Protein AF-F7R2T6-F1 (afdb_monomer)

Solvent-accessible surface area (backbone atoms only — not comparable to full-atom values): 3197 Å² total; per-residue (Å²): 86,83,45,72,52,61,68,69,90,72,92,84,72,90,77,78,84,80,88,76,68,67,86,54,36,48,78,47,78,57,65,76,42,66,88,91,57,42,32,33,43,35,39,38,45,72,60,132

Organism: NCBI:txid1040964

Radius of gyration: 12.63 Å; Cα contacts (8 Å, |Δi|>4): 63; chains: 1; bounding box: 29×18×34 Å

Sequence (48 aa):
MYITEVDLNIEDGDTFFPEFDINDFEVLIGETLGEEVKYTRTFYVRKK

InterPro domains:
  IPR001796 Dihydrofolate reductase domain [PS51330] (1-46)
  IPR024072 Dihydrofolate reductase-like domain superfamily [G3DSA:3.40.430.10] (1-48)
  IPR024072 Dihydrofolate reductase-like domain superfamily [SSF53597] (1-47)

Foldseek 3Di:
DWDKAKQDDDPDDPDDDDDDDLVQWDKDKADWDDDPIIITIMDTHGDD

pLDDT: mean 94.84, std 2.58, ra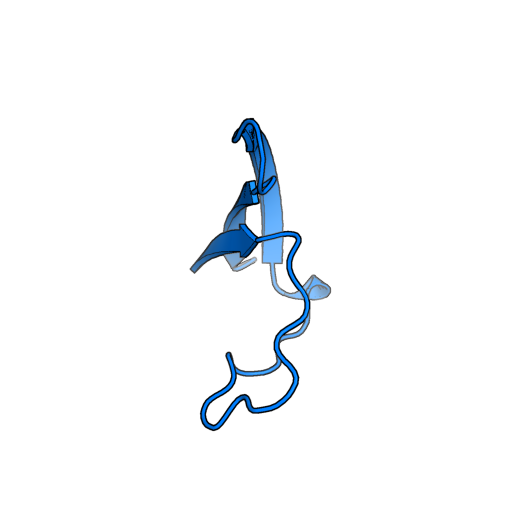nge [82.31, 97.88]

Mean predicted aligned error: 3.11 Å

Structure (mmCIF, N/CA/C/O backbone):
data_AF-F7R2T6-F1
#
_entry.id   AF-F7R2T6-F1
#
loop_
_atom_site.group_PDB
_atom_site.id
_atom_site.type_symbol
_atom_site.label_atom_id
_atom_site.label_alt_id
_atom_site.label_comp_id
_atom_site.label_asym_id
_atom_site.label_entity_id
_atom_site.label_seq_id
_atom_site.pdbx_PDB_ins_code
_atom_site.Cartn_x
_atom_site.Cartn_y
_atom_site.Cartn_z
_atom_site.occupancy
_atom_site.B_iso_or_equiv
_atom_site.auth_seq_id
_atom_site.auth_comp_id
_atom_site.auth_asym_id
_atom_site.auth_atom_id
_atom_site.pdbx_PDB_model_num
ATOM 1 N N . MET A 1 1 ? -3.491 -4.063 8.433 1.00 95.06 1 MET A N 1
ATOM 2 C CA . MET A 1 1 ? -2.870 -4.395 7.139 1.00 95.06 1 MET A CA 1
ATOM 3 C C . MET A 1 1 ? -1.580 -3.610 7.023 1.00 95.06 1 MET A C 1
ATOM 5 O O . MET A 1 1 ? -1.556 -2.455 7.427 1.00 95.06 1 MET A O 1
ATOM 9 N N . TYR A 1 2 ? -0.522 -4.248 6.536 1.00 95.50 2 TYR A N 1
ATOM 10 C CA . TYR A 1 2 ? 0.770 -3.618 6.272 1.00 95.50 2 TYR A CA 1
ATOM 11 C C . TYR A 1 2 ? 0.902 -3.563 4.751 1.00 95.50 2 TYR A C 1
ATOM 13 O O . TYR A 1 2 ? 1.138 -4.601 4.136 1.00 95.50 2 TYR A O 1
ATOM 21 N N . ILE A 1 3 ? 0.650 -2.403 4.149 1.00 96.31 3 ILE A N 1
ATOM 22 C CA . ILE A 1 3 ? 0.631 -2.239 2.692 1.00 96.31 3 ILE A CA 1
ATOM 23 C C . ILE A 1 3 ? 1.835 -1.388 2.296 1.00 96.31 3 ILE A C 1
ATOM 25 O O . ILE A 1 3 ? 2.156 -0.400 2.951 1.00 96.31 3 ILE A O 1
ATOM 29 N N . THR A 1 4 ? 2.534 -1.807 1.245 1.00 96.44 4 THR A N 1
ATOM 30 C CA . THR A 1 4 ? 3.554 -0.981 0.594 1.00 96.44 4 THR A CA 1
ATOM 31 C C . THR A 1 4 ? 2.981 -0.513 -0.731 1.00 96.44 4 THR A C 1
ATOM 33 O O . THR A 1 4 ? 2.759 -1.323 -1.626 1.00 96.44 4 THR A O 1
ATOM 36 N N . GLU A 1 5 ? 2.707 0.777 -0.826 1.00 95.06 5 GLU A N 1
ATOM 37 C CA . GLU A 1 5 ? 2.194 1.421 -2.028 1.00 95.06 5 GLU A CA 1
ATOM 38 C C . GLU A 1 5 ? 3.386 1.778 -2.910 1.00 95.06 5 GLU A C 1
ATOM 40 O O . GLU A 1 5 ? 4.236 2.569 -2.503 1.00 95.06 5 GLU A O 1
ATOM 45 N N . VAL A 1 6 ? 3.489 1.150 -4.079 1.00 96.12 6 VAL A N 1
ATOM 46 C CA . VAL A 1 6 ? 4.577 1.375 -5.039 1.00 96.12 6 VAL A CA 1
ATOM 47 C C . VAL A 1 6 ? 4.065 2.297 -6.140 1.00 96.12 6 VAL A C 1
ATOM 49 O O . VAL A 1 6 ? 3.038 2.009 -6.749 1.00 96.12 6 VAL A O 1
ATOM 52 N N . ASP A 1 7 ? 4.780 3.390 -6.398 1.00 95.25 7 ASP A N 1
ATOM 53 C CA . ASP A 1 7 ? 4.460 4.370 -7.440 1.00 95.25 7 ASP A CA 1
ATOM 54 C C . ASP A 1 7 ? 4.931 3.855 -8.807 1.00 95.25 7 ASP A C 1
ATOM 56 O O . ASP A 1 7 ? 5.988 4.224 -9.325 1.00 95.25 7 ASP A O 1
ATOM 60 N N . LEU A 1 8 ? 4.183 2.887 -9.334 1.00 94.38 8 LEU A N 1
ATOM 61 C CA . LEU A 1 8 ? 4.446 2.239 -10.610 1.00 94.38 8 LEU A CA 1
ATOM 62 C C . LEU A 1 8 ? 3.127 1.812 -11.258 1.00 94.38 8 LEU A C 1
ATOM 64 O O . LEU A 1 8 ? 2.275 1.207 -10.611 1.00 94.38 8 LEU A O 1
ATOM 68 N N . ASN A 1 9 ? 2.996 2.057 -12.561 1.00 92.69 9 ASN A N 1
ATOM 69 C CA . ASN A 1 9 ? 1.891 1.528 -13.357 1.00 92.69 9 ASN A CA 1
ATOM 70 C C . ASN A 1 9 ? 2.287 0.181 -13.974 1.00 92.69 9 ASN A C 1
ATOM 72 O O . ASN A 1 9 ? 3.339 0.074 -14.604 1.00 92.69 9 ASN A O 1
ATOM 76 N N . ILE A 1 10 ? 1.435 -0.830 -13.810 1.00 91.50 10 ILE A N 1
ATOM 77 C CA . ILE A 1 10 ? 1.598 -2.160 -14.409 1.00 91.50 10 ILE A CA 1
ATOM 78 C C . ILE A 1 10 ? 0.402 -2.398 -15.332 1.00 91.50 10 ILE A C 1
ATOM 80 O O . ILE A 1 10 ? -0.736 -2.385 -14.870 1.00 91.50 10 ILE A O 1
ATOM 84 N N . GLU A 1 11 ? 0.656 -2.590 -16.627 1.00 91.44 11 GLU A N 1
ATOM 85 C CA . GLU A 1 11 ? -0.402 -2.720 -17.643 1.00 91.44 11 GLU A CA 1
ATOM 86 C C . GLU A 1 11 ? -1.077 -4.108 -17.629 1.00 91.44 11 GLU A C 1
ATOM 88 O O . GLU A 1 11 ? -2.286 -4.194 -17.822 1.00 91.44 11 GLU A O 1
ATOM 93 N N . ASP A 1 12 ? -0.333 -5.173 -17.303 1.00 92.56 12 ASP A N 1
ATOM 94 C CA . ASP A 1 12 ? -0.788 -6.574 -17.373 1.00 92.56 12 ASP A CA 1
ATOM 95 C C . ASP A 1 12 ? -0.885 -7.248 -15.987 1.00 92.56 12 ASP A C 1
ATOM 97 O O . ASP A 1 12 ? -0.300 -8.304 -15.735 1.00 92.56 12 ASP A O 1
ATOM 101 N N . GLY A 1 13 ? -1.594 -6.626 -15.042 1.00 89.81 13 GLY A N 1
ATOM 102 C CA . GLY A 1 13 ? -1.846 -7.231 -13.727 1.00 89.81 13 GLY A CA 1
ATOM 103 C C . GLY A 1 13 ? -2.834 -8.406 -13.804 1.00 89.81 13 GLY A C 1
ATOM 104 O O . GLY A 1 13 ? -3.955 -8.236 -14.276 1.00 89.81 13 GLY A O 1
ATOM 105 N N . ASP A 1 14 ? -2.451 -9.588 -13.310 1.00 96.50 14 ASP A N 1
ATOM 106 C CA . ASP A 1 14 ? -3.314 -10.784 -13.270 1.00 96.50 14 ASP A CA 1
ATOM 107 C C . ASP A 1 14 ? -4.032 -10.984 -11.919 1.00 96.50 14 ASP A C 1
ATOM 109 O O . ASP A 1 14 ? -5.063 -11.656 -11.843 1.00 96.50 14 ASP A O 1
ATOM 113 N N . THR A 1 15 ? -3.503 -10.374 -10.856 1.00 94.94 15 THR A N 1
ATOM 114 C CA . THR A 1 15 ? -3.945 -10.525 -9.469 1.00 94.94 15 THR A CA 1
ATOM 115 C C . THR A 1 15 ? -3.943 -9.171 -8.776 1.00 94.94 15 THR A C 1
ATOM 117 O O . THR A 1 15 ? -2.961 -8.432 -8.831 1.00 94.94 15 THR A O 1
ATOM 120 N N . PHE A 1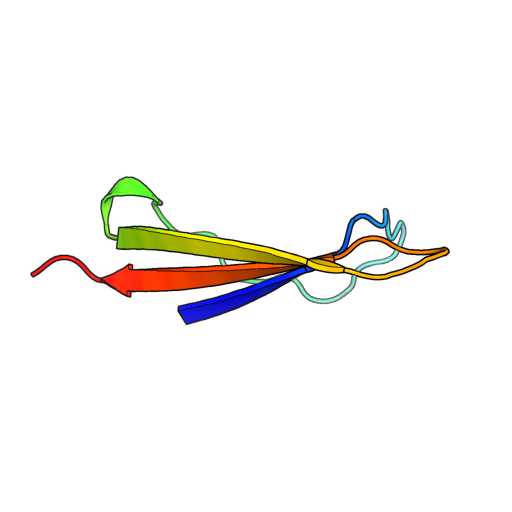 16 ? -5.026 -8.864 -8.061 1.00 94.81 16 PHE A N 1
ATOM 121 C CA . PHE A 1 16 ? -5.230 -7.566 -7.420 1.00 94.81 16 PHE A CA 1
ATOM 122 C C . PHE A 1 16 ? -5.448 -7.712 -5.916 1.00 94.81 16 PHE A C 1
ATOM 124 O O . PHE A 1 16 ? -6.018 -8.700 -5.444 1.00 94.81 16 PHE A O 1
ATOM 131 N N . PHE A 1 17 ? -5.003 -6.708 -5.157 1.00 94.94 17 PHE A N 1
ATOM 132 C CA . PHE A 1 17 ? -5.348 -6.607 -3.742 1.00 94.94 17 PHE A CA 1
ATOM 133 C C . PHE A 1 17 ? -6.860 -6.346 -3.604 1.00 94.94 17 PHE A C 1
ATOM 135 O O . PHE A 1 17 ? -7.393 -5.550 -4.379 1.00 94.94 17 PHE A O 1
ATOM 142 N N . PRO A 1 18 ? -7.566 -6.992 -2.657 1.00 96.00 18 PRO A N 1
ATOM 143 C CA . PRO A 1 18 ? -9.001 -6.790 -2.495 1.00 96.00 18 PRO A CA 1
ATOM 144 C C . PRO A 1 18 ? -9.357 -5.335 -2.193 1.00 96.00 18 PRO A C 1
ATOM 146 O O . PRO A 1 18 ? -8.643 -4.653 -1.456 1.00 96.00 18 PRO A O 1
ATOM 149 N N . GLU A 1 19 ? -10.504 -4.886 -2.696 1.00 96.25 19 GLU A N 1
ATOM 150 C CA . GLU A 1 19 ? -11.073 -3.606 -2.284 1.00 96.25 19 GLU A CA 1
AT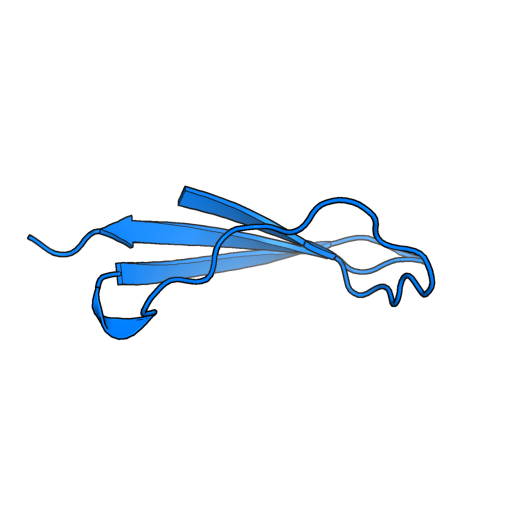OM 151 C C . GLU A 1 19 ? -11.440 -3.632 -0.795 1.00 96.25 19 GLU A C 1
ATOM 153 O O . GLU A 1 19 ? -11.880 -4.651 -0.252 1.00 96.25 19 GLU A O 1
ATOM 158 N N . PHE A 1 20 ? -11.262 -2.497 -0.125 1.00 94.25 20 PHE A N 1
ATOM 159 C CA . PHE A 1 20 ? -11.632 -2.318 1.273 1.00 94.25 20 PHE A CA 1
ATOM 160 C C . PHE A 1 20 ? -12.101 -0.884 1.519 1.00 94.25 20 PHE A C 1
ATOM 162 O O . PHE A 1 20 ? -11.657 0.048 0.848 1.00 94.25 20 PHE A O 1
ATOM 169 N N . ASP A 1 21 ? -12.985 -0.700 2.500 1.00 95.81 21 ASP A N 1
ATOM 170 C CA . ASP A 1 21 ? -13.403 0.634 2.920 1.00 95.81 21 ASP A CA 1
ATOM 171 C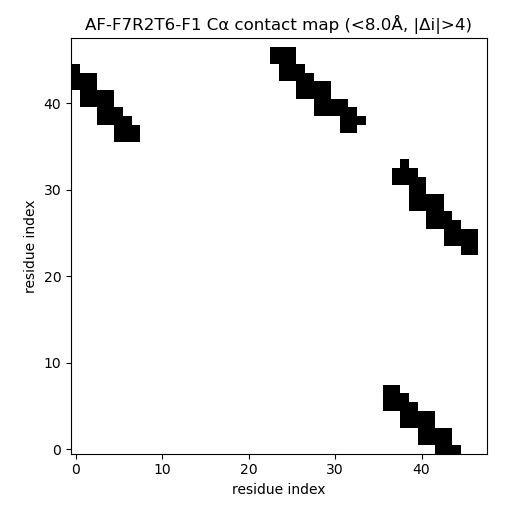 C . ASP A 1 21 ? -12.345 1.237 3.847 1.00 95.81 21 ASP A C 1
ATOM 173 O O . ASP A 1 21 ? -12.074 0.729 4.935 1.00 95.81 21 ASP A O 1
ATOM 177 N N . ILE A 1 22 ? -11.750 2.351 3.429 1.00 93.00 22 ILE A N 1
ATOM 178 C CA . ILE A 1 22 ? -10.779 3.104 4.224 1.00 93.00 22 ILE A CA 1
ATOM 179 C C . ILE A 1 22 ? -11.360 3.582 5.561 1.00 93.00 22 ILE A C 1
ATOM 181 O O . ILE A 1 22 ? -10.631 3.724 6.544 1.00 93.00 22 ILE A O 1
ATOM 185 N N . ASN A 1 23 ? -12.675 3.802 5.626 1.00 96.00 23 ASN A N 1
ATOM 186 C CA . ASN A 1 23 ? -13.345 4.293 6.823 1.00 96.00 23 ASN A CA 1
ATOM 187 C C . ASN A 1 23 ? -13.353 3.263 7.956 1.00 96.00 23 ASN A C 1
ATOM 189 O O . ASN A 1 23 ? -13.433 3.672 9.116 1.00 96.00 23 ASN A O 1
ATOM 193 N N . ASP A 1 24 ? -13.172 1.976 7.654 1.00 97.00 24 ASP A N 1
ATOM 194 C CA . ASP A 1 24 ? -13.048 0.903 8.647 1.00 97.00 24 ASP A CA 1
ATOM 195 C C . ASP A 1 24 ? -11.682 0.893 9.351 1.00 97.00 24 ASP A C 1
ATOM 197 O O . ASP A 1 24 ? -11.480 0.130 10.300 1.00 97.00 24 ASP A O 1
ATOM 201 N N . PHE A 1 25 ? -10.727 1.719 8.912 1.00 96.69 25 PHE A N 1
ATOM 202 C CA . PHE A 1 25 ? -9.349 1.692 9.394 1.00 96.69 25 PHE A CA 1
ATOM 203 C C . PHE A 1 25 ? -8.870 3.060 9.894 1.00 96.69 25 PHE A C 1
ATOM 205 O O . PHE A 1 25 ? -9.252 4.121 9.401 1.00 96.69 25 PHE A O 1
ATOM 212 N N . GLU A 1 26 ? -8.013 3.032 10.908 1.00 97.00 26 GLU A N 1
ATOM 213 C CA . GLU A 1 26 ? -7.081 4.109 11.227 1.00 97.00 26 GLU A CA 1
ATOM 214 C C . GLU A 1 26 ? -5.815 3.924 10.386 1.00 97.00 26 GLU A C 1
ATOM 216 O O . GLU A 1 26 ? -5.288 2.812 10.282 1.00 97.00 26 GLU A O 1
ATOM 221 N N . VAL A 1 27 ? -5.335 5.006 9.773 1.00 95.62 27 VAL A N 1
ATOM 222 C CA . VAL A 1 27 ? -4.223 4.978 8.814 1.00 95.62 27 VAL A CA 1
ATOM 223 C C . VAL A 1 27 ? -3.001 5.646 9.428 1.00 95.62 27 VAL A C 1
ATOM 225 O O . VAL A 1 27 ? -3.067 6.793 9.867 1.00 95.62 27 VAL A O 1
ATOM 228 N N . LEU A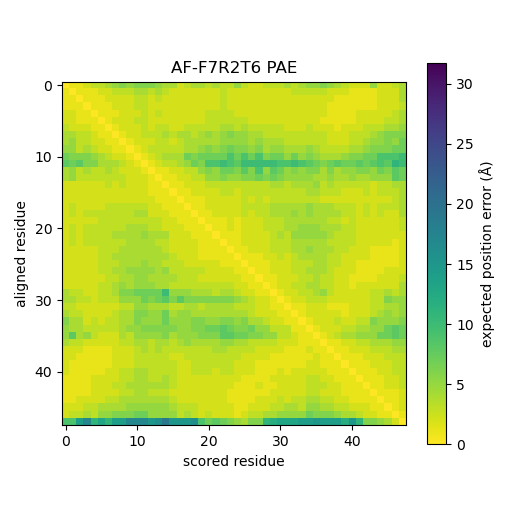 1 28 ? -1.876 4.939 9.426 1.00 96.25 28 LEU A N 1
ATOM 229 C CA . LEU A 1 28 ? -0.572 5.450 9.833 1.00 96.25 28 LEU A CA 1
ATOM 230 C C . LEU A 1 28 ? 0.352 5.398 8.616 1.00 96.25 28 LEU A C 1
ATOM 232 O O . LEU A 1 28 ? 0.766 4.321 8.182 1.00 96.25 28 LEU A O 1
ATOM 236 N N . ILE A 1 29 ? 0.644 6.566 8.050 1.00 94.81 29 ILE A N 1
ATOM 237 C CA . ILE A 1 29 ? 1.516 6.701 6.881 1.00 94.81 29 ILE A CA 1
ATOM 238 C C . ILE A 1 29 ? 2.964 6.762 7.373 1.00 94.81 29 ILE A C 1
ATOM 240 O O . ILE A 1 29 ? 3.306 7.599 8.210 1.00 94.81 29 ILE A O 1
ATOM 244 N N . GLY A 1 30 ? 3.790 5.836 6.895 1.00 93.56 30 GLY A N 1
ATOM 245 C CA . GLY A 1 30 ? 5.224 5.804 7.155 1.00 93.56 30 GLY A CA 1
ATOM 246 C C . GLY A 1 30 ? 6.017 6.662 6.169 1.00 93.56 30 GLY A C 1
ATOM 247 O O . GLY A 1 30 ? 5.503 7.592 5.556 1.00 93.56 30 GLY A 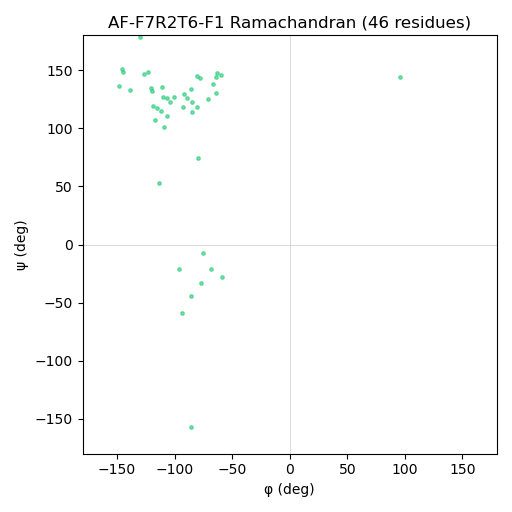O 1
ATOM 248 N N . GLU A 1 31 ? 7.297 6.340 6.016 1.00 93.31 31 GLU A N 1
ATOM 249 C CA . GLU A 1 31 ? 8.198 7.068 5.122 1.00 93.31 31 GLU A CA 1
ATOM 250 C C . GLU A 1 31 ? 8.040 6.625 3.659 1.00 93.31 31 GLU A C 1
ATOM 252 O O . GLU A 1 31 ? 7.843 5.438 3.368 1.00 93.31 31 GLU A O 1
ATOM 257 N N . THR A 1 32 ? 8.188 7.585 2.742 1.00 95.94 32 THR A N 1
ATOM 258 C CA . THR A 1 32 ? 8.353 7.333 1.306 1.00 95.94 32 THR A CA 1
ATOM 259 C C . THR A 1 32 ? 9.836 7.168 0.986 1.00 95.94 32 THR A C 1
ATOM 261 O O . THR A 1 32 ? 10.652 8.034 1.301 1.00 95.94 32 THR A O 1
ATOM 264 N N . LEU A 1 33 ? 10.189 6.055 0.352 1.00 95.75 33 LEU A N 1
ATOM 265 C CA . LEU A 1 33 ? 11.560 5.641 0.057 1.00 95.75 33 LEU A CA 1
ATOM 266 C C . LEU A 1 33 ? 11.701 5.262 -1.427 1.00 95.75 33 LEU A C 1
ATOM 268 O O . LEU A 1 33 ? 10.734 5.304 -2.184 1.00 95.75 33 LEU A O 1
ATOM 272 N N . GLY A 1 34 ? 12.918 4.891 -1.833 1.00 94.94 34 GLY A N 1
ATOM 273 C CA . GLY A 1 34 ? 13.256 4.500 -3.204 1.00 94.94 34 GLY A CA 1
ATOM 274 C C . GLY A 1 34 ? 13.828 5.659 -4.020 1.00 94.94 34 GLY A C 1
ATOM 275 O O . GLY A 1 34 ? 13.451 6.813 -3.824 1.00 94.94 34 GLY A O 1
ATOM 276 N N . GLU A 1 35 ? 14.790 5.378 -4.897 1.00 90.44 35 GLU A N 1
ATOM 277 C CA . GLU A 1 35 ? 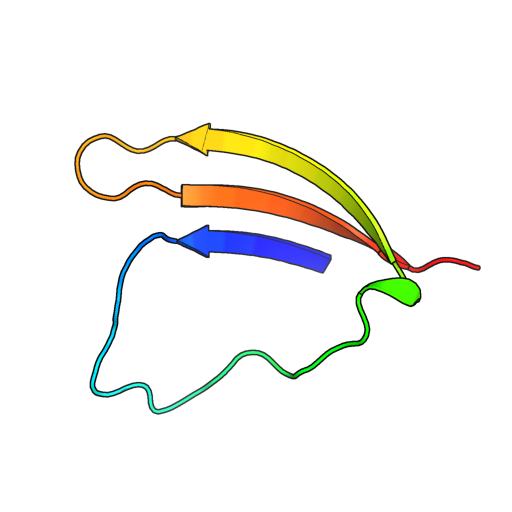15.437 6.396 -5.738 1.00 90.44 35 GLU A CA 1
ATOM 278 C C . GLU A 1 35 ? 14.746 6.497 -7.100 1.00 90.44 35 GLU A C 1
ATOM 280 O O . GLU A 1 35 ? 14.191 7.548 -7.413 1.00 90.44 35 GLU A O 1
ATOM 285 N N . GLU A 1 36 ? 14.708 5.392 -7.849 1.00 92.88 36 GLU A N 1
ATOM 286 C CA . GLU A 1 36 ? 14.092 5.316 -9.182 1.00 92.88 36 GLU A CA 1
ATOM 287 C C . GLU A 1 36 ? 12.587 5.023 -9.131 1.00 92.88 36 GLU A C 1
ATOM 289 O O . GLU A 1 36 ? 11.809 5.678 -9.818 1.00 92.88 36 GLU A O 1
ATOM 294 N N . VAL A 1 37 ? 12.168 4.077 -8.284 1.00 94.50 37 VAL A N 1
ATOM 295 C CA . VAL A 1 37 ? 10.753 3.761 -8.044 1.00 94.50 37 VAL A CA 1
ATOM 296 C C . VAL A 1 37 ? 10.428 4.105 -6.602 1.00 94.50 37 VAL A C 1
ATOM 298 O O . VAL A 1 37 ? 11.019 3.547 -5.672 1.00 94.50 37 VAL A O 1
ATOM 301 N N . LYS A 1 38 ? 9.507 5.050 -6.414 1.00 97.62 38 LYS A N 1
ATOM 302 C CA . LYS A 1 38 ? 9.082 5.486 -5.086 1.00 97.62 38 LYS A CA 1
ATOM 303 C C . LYS A 1 38 ? 8.114 4.476 -4.488 1.00 97.62 38 LYS A C 1
ATOM 305 O O . LYS A 1 38 ? 7.293 3.896 -5.190 1.00 97.62 38 LYS A O 1
ATOM 310 N N . TYR A 1 39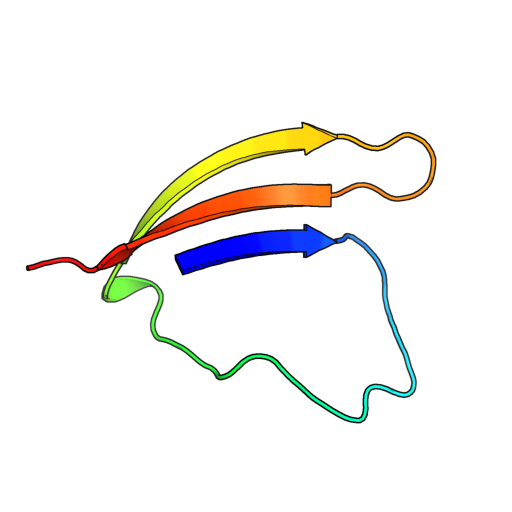 ? 8.201 4.270 -3.181 1.00 97.12 39 TYR A N 1
ATOM 311 C CA . TYR A 1 39 ? 7.214 3.485 -2.452 1.00 97.12 39 TYR A CA 1
ATOM 312 C C . TYR A 1 39 ? 6.990 4.035 -1.046 1.00 97.12 39 TYR A C 1
ATOM 314 O O . TYR A 1 39 ? 7.919 4.539 -0.414 1.00 97.12 39 TYR A O 1
ATOM 322 N N . THR A 1 40 ? 5.772 3.892 -0.532 1.00 97.88 40 THR A N 1
ATOM 323 C CA . THR A 1 40 ? 5.373 4.329 0.811 1.00 97.88 40 THR A CA 1
ATOM 324 C C . THR A 1 40 ? 4.873 3.136 1.608 1.00 97.88 40 THR A C 1
ATOM 326 O O . THR A 1 40 ? 4.114 2.308 1.108 1.00 97.88 40 THR A O 1
ATOM 329 N N . ARG A 1 41 ? 5.308 3.018 2.864 1.00 97.44 41 ARG A N 1
ATOM 330 C CA . ARG A 1 41 ? 4.798 1.986 3.777 1.00 97.44 41 ARG A CA 1
ATOM 331 C C . ARG A 1 41 ? 3.642 2.553 4.588 1.00 97.44 41 ARG A C 1
ATOM 333 O O . ARG A 1 41 ? 3.854 3.466 5.380 1.00 97.44 41 ARG A O 1
ATOM 340 N N . THR A 1 42 ? 2.460 1.969 4.444 1.00 96.75 42 THR A N 1
ATOM 341 C CA . THR A 1 42 ? 1.241 2.404 5.131 1.00 96.75 42 THR A CA 1
ATOM 342 C C . THR A 1 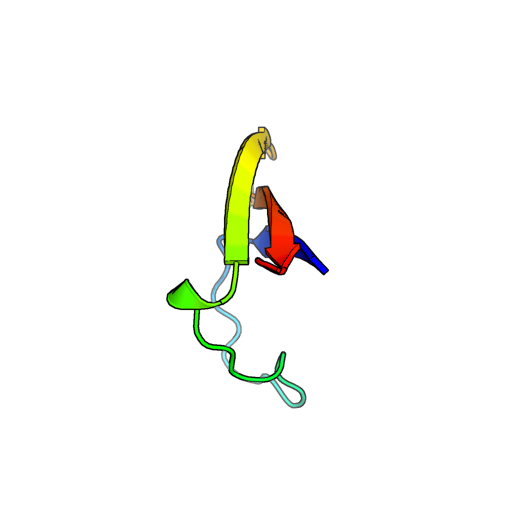42 ? 0.697 1.286 6.017 1.00 96.75 42 THR A C 1
ATOM 344 O O . THR A 1 42 ? 0.557 0.128 5.605 1.00 96.75 42 THR A O 1
ATOM 347 N N . PHE A 1 43 ? 0.374 1.627 7.262 1.00 96.25 43 PHE A N 1
ATOM 348 C CA . PHE A 1 43 ? -0.227 0.710 8.223 1.00 96.25 43 PHE A CA 1
ATOM 349 C C . PHE A 1 43 ? -1.699 1.065 8.420 1.00 96.25 43 PHE A C 1
ATOM 351 O O . PHE A 1 43 ? -2.035 2.189 8.777 1.00 96.25 43 PHE A O 1
ATOM 358 N N . TYR A 1 44 ? -2.571 0.079 8.234 1.00 96.19 44 TYR A N 1
ATOM 359 C CA . TYR A 1 44 ? -4.014 0.207 8.428 1.00 96.19 44 TYR A CA 1
ATOM 360 C C . TYR A 1 44 ? -4.434 -0.621 9.635 1.00 96.19 44 TYR A C 1
ATOM 362 O O . TYR A 1 44 ? -4.332 -1.853 9.615 1.00 96.19 44 TYR A O 1
ATOM 370 N N . VAL A 1 45 ? -4.912 0.022 10.689 1.00 96.44 45 VAL A N 1
ATOM 371 C CA . VAL A 1 45 ? -5.394 -0.648 11.901 1.00 96.44 45 VAL A CA 1
ATOM 372 C C . VAL A 1 45 ? -6.912 -0.619 11.880 1.00 96.44 45 VAL A C 1
ATOM 374 O O . VAL A 1 45 ? -7.502 0.446 11.770 1.00 96.44 45 VAL A O 1
ATOM 377 N N . ARG A 1 46 ? -7.564 -1.784 11.937 1.00 96.06 46 ARG A N 1
ATOM 378 C CA . ARG A 1 46 ? -9.029 -1.839 11.893 1.00 96.06 46 ARG A CA 1
ATOM 379 C C . ARG A 1 46 ? -9.601 -1.149 13.131 1.00 96.06 46 ARG A C 1
ATOM 381 O O . ARG A 1 46 ? -9.174 -1.456 14.246 1.00 96.06 46 ARG A O 1
ATOM 388 N N . LYS A 1 47 ? -10.558 -0.247 12.926 1.00 94.88 47 LYS A N 1
ATOM 389 C CA . LYS A 1 47 ? -11.331 0.372 14.004 1.00 94.88 47 LYS A CA 1
ATOM 390 C C . LYS A 1 47 ? -12.131 -0.707 14.737 1.00 94.88 47 LYS A C 1
ATOM 392 O O . LYS A 1 47 ? -12.491 -1.730 14.151 1.00 94.88 47 LYS A O 1
ATOM 397 N N . LYS A 1 48 ? -12.331 -0.503 16.037 1.00 82.31 48 LYS A N 1
ATOM 398 C CA . LYS A 1 48 ? -13.161 -1.387 16.864 1.00 82.31 48 LYS A CA 1
ATOM 399 C C . LYS A 1 48 ? -14.642 -1.141 16.633 1.00 82.31 48 LYS A C 1
ATOM 401 O O . LYS A 1 48 ? -14.996 0.036 16.408 1.00 82.31 48 LYS A O 1
#

Nearest PDB structures (foldseek):
  5ecx-assembly1_B  TM=8.622E-01  e=1.298E+00  Klebsiella pneumoniae
  7reg-assembly1_A  TM=8.496E-01  e=1.298E+00  Escherichia coli
  2w7v-assembly1_A  TM=7.067E-01  e=1.874E+00  Vibrio parahaemolyticus
  8j07-assembly1_n8  TM=2.867E-01  e=1.874E+00  Homo sapiens

Secondary structure (DSSP, 8-state):
-EEEEE----SS----PPP--GGGEEEEEEEEE-SSS-EEEEEEEEP-